Protein AF-A0A9W9ZH55-F1 (afdb_monomer_lite)

Organism: NCBI:txid174260

Structure (mmCIF, N/CA/C/O backbone):
data_AF-A0A9W9ZH55-F1
#
_entry.id   AF-A0A9W9ZH55-F1
#
loop_
_atom_site.group_PDB
_atom_site.id
_atom_site.type_symbol
_atom_site.label_atom_id
_atom_site.label_alt_id
_atom_site.label_comp_id
_atom_site.label_asym_id
_atom_site.label_entity_id
_atom_site.label_seq_id
_atom_site.pdbx_PDB_ins_code
_atom_site.Cartn_x
_atom_site.Cartn_y
_atom_site.Cartn_z
_atom_site.occupancy
_atom_site.B_iso_or_equiv
_atom_site.auth_seq_id
_atom_site.auth_comp_id
_atom_site.auth_asym_id
_atom_site.auth_atom_id
_atom_site.pdbx_PDB_model_num
ATOM 1 N N . MET A 1 1 ? -44.716 3.550 36.361 1.00 61.91 1 MET A N 1
ATOM 2 C CA . MET A 1 1 ? -44.279 4.890 35.899 1.00 61.91 1 MET A CA 1
ATOM 3 C C . MET A 1 1 ? -42.758 5.052 35.834 1.00 61.91 1 MET A C 1
ATOM 5 O O . MET A 1 1 ? -42.260 5.349 34.760 1.00 61.91 1 MET A O 1
ATOM 9 N N . ARG A 1 2 ? -41.995 4.808 36.916 1.00 65.56 2 ARG A N 1
ATOM 10 C CA . ARG A 1 2 ? -40.518 4.970 36.927 1.00 65.56 2 ARG A CA 1
ATOM 11 C C . ARG A 1 2 ? -39.762 4.039 35.964 1.00 65.56 2 ARG A C 1
ATOM 13 O O . ARG A 1 2 ? -38.825 4.477 35.312 1.00 65.56 2 ARG A O 1
ATOM 20 N N . PHE A 1 3 ? -40.212 2.791 35.822 1.00 65.12 3 PHE A N 1
ATOM 21 C CA . PHE A 1 3 ? -39.602 1.823 34.900 1.00 65.12 3 PHE A CA 1
ATOM 22 C C . PHE A 1 3 ? -39.800 2.190 33.422 1.00 65.12 3 PHE A C 1
ATOM 24 O O . PHE A 1 3 ? -38.892 2.010 32.626 1.00 65.12 3 PHE A O 1
ATOM 31 N N . VAL A 1 4 ? -40.945 2.780 33.061 1.00 74.94 4 VAL A N 1
ATOM 32 C CA . VAL A 1 4 ? -41.247 3.183 31.674 1.00 74.94 4 VAL A CA 1
ATOM 33 C C . VAL A 1 4 ? -40.348 4.341 31.230 1.00 74.94 4 VAL A C 1
ATOM 35 O O . VAL A 1 4 ? -39.817 4.321 30.125 1.00 74.94 4 VAL A O 1
ATOM 38 N N . PHE A 1 5 ? -40.101 5.306 32.123 1.00 72.25 5 PHE A N 1
ATOM 39 C CA . PHE A 1 5 ? -39.145 6.391 31.887 1.00 72.25 5 PHE A CA 1
ATOM 40 C C . PHE A 1 5 ? -37.709 5.883 31.716 1.00 72.25 5 PHE A C 1
ATOM 42 O O . PHE A 1 5 ? -36.998 6.354 30.834 1.00 72.25 5 PHE A O 1
ATOM 49 N N . ALA A 1 6 ? -37.292 4.900 32.521 1.00 76.25 6 ALA A N 1
ATOM 50 C CA . ALA A 1 6 ? -35.967 4.297 32.398 1.00 76.25 6 ALA A CA 1
ATOM 51 C C . ALA A 1 6 ? -35.792 3.562 31.057 1.00 76.25 6 ALA A C 1
ATOM 53 O O . ALA A 1 6 ? -34.769 3.724 30.401 1.00 76.25 6 ALA A O 1
ATOM 54 N N . ILE A 1 7 ? -36.809 2.816 30.611 1.00 76.94 7 ILE A N 1
ATOM 55 C CA . ILE A 1 7 ? -36.777 2.093 29.330 1.00 76.94 7 ILE A CA 1
ATOM 56 C C . ILE A 1 7 ? -36.730 3.072 28.146 1.00 76.94 7 ILE A C 1
ATOM 58 O O . ILE A 1 7 ? -35.963 2.856 27.210 1.00 76.94 7 ILE A O 1
ATOM 62 N N . LEU A 1 8 ? -37.481 4.179 28.199 1.00 75.44 8 LEU A N 1
ATOM 63 C CA . LEU A 1 8 ? -37.442 5.228 27.172 1.00 75.44 8 LEU A CA 1
ATOM 64 C C . LEU A 1 8 ? -36.070 5.918 27.099 1.00 75.44 8 LEU A C 1
ATOM 66 O O . LEU A 1 8 ? -35.554 6.118 26.004 1.00 75.44 8 LEU A O 1
ATOM 70 N N . LEU A 1 9 ? -35.446 6.216 28.243 1.00 73.56 9 LEU A N 1
ATOM 71 C CA . LEU A 1 9 ? -34.102 6.808 28.294 1.00 73.56 9 LEU A CA 1
ATOM 72 C C . LEU A 1 9 ? -33.030 5.869 27.724 1.00 73.56 9 LEU A C 1
ATOM 74 O O . LEU A 1 9 ? -32.182 6.307 26.953 1.00 73.56 9 LEU A O 1
ATOM 78 N N . ILE A 1 10 ? -33.091 4.576 28.050 1.00 75.31 10 ILE A N 1
ATOM 79 C CA . ILE A 1 10 ? -32.156 3.574 27.518 1.00 75.31 10 ILE A CA 1
ATOM 80 C C . ILE A 1 10 ? -32.363 3.392 26.007 1.00 75.31 10 ILE A C 1
ATOM 82 O O . ILE A 1 10 ? -31.393 3.313 25.262 1.00 75.31 10 ILE A O 1
ATOM 86 N N . SER A 1 11 ? -33.611 3.404 25.532 1.00 75.19 11 SER A N 1
ATOM 87 C CA . SER A 1 11 ? -33.929 3.287 24.100 1.00 75.19 11 SER A CA 1
ATOM 88 C C . SER A 1 11 ? -33.387 4.469 23.286 1.00 75.19 11 SER A C 1
ATOM 90 O O . SER A 1 11 ? -32.883 4.277 22.185 1.00 75.19 11 SER A O 1
ATOM 92 N N . ILE A 1 12 ? -33.430 5.685 23.842 1.00 69.50 12 ILE A N 1
ATOM 93 C CA . ILE A 1 12 ? -32.856 6.892 23.221 1.00 69.50 12 ILE A CA 1
ATOM 94 C C . ILE A 1 12 ? -31.321 6.812 23.157 1.00 69.50 12 ILE A C 1
ATOM 96 O O . ILE A 1 12 ? -30.730 7.232 22.165 1.00 69.50 12 ILE A O 1
ATOM 100 N N . LEU A 1 13 ? -30.674 6.236 24.177 1.00 65.62 13 LEU A N 1
ATOM 101 C CA . LEU A 1 13 ? -29.220 6.031 24.204 1.00 65.62 13 LEU A CA 1
ATOM 102 C C . LEU A 1 13 ? -28.752 4.951 23.211 1.00 65.62 13 LEU A C 1
ATOM 104 O O . LEU A 1 13 ? -27.665 5.073 22.657 1.00 65.62 13 LEU A O 1
ATOM 108 N N . VAL A 1 14 ? -29.569 3.925 22.945 1.00 63.72 14 VAL A N 1
ATOM 109 C CA . VAL A 1 14 ? -29.253 2.852 21.977 1.00 63.72 14 VAL A CA 1
ATOM 110 C C . VAL A 1 14 ? -29.400 3.316 20.519 1.00 63.72 14 VAL A C 1
ATOM 112 O O . VAL A 1 14 ? -28.699 2.816 19.647 1.00 63.72 14 VAL A O 1
ATOM 115 N N . LEU A 1 15 ? -30.254 4.306 20.240 1.00 58.34 15 LEU A N 1
ATOM 116 C CA . LEU A 1 15 ? -30.456 4.859 18.889 1.00 58.34 15 LEU A CA 1
ATOM 117 C C . LEU A 1 15 ? -29.350 5.826 18.435 1.00 58.34 15 LEU A C 1
ATOM 119 O O . LEU A 1 15 ? -29.321 6.215 17.270 1.00 58.34 15 LEU A O 1
ATOM 123 N N . CYS A 1 16 ? -28.450 6.219 19.336 1.00 57.19 16 CYS A N 1
ATOM 124 C CA . CYS A 1 16 ? -27.341 7.123 19.053 1.00 57.19 16 CYS A CA 1
ATOM 125 C C . CYS A 1 16 ? -26.015 6.390 19.273 1.00 57.19 16 CYS A C 1
ATOM 127 O O . CYS A 1 16 ? -25.193 6.788 20.097 1.00 57.19 16 CYS A O 1
ATOM 129 N N . GLN A 1 17 ? -25.808 5.270 18.576 1.00 59.69 17 GLN A N 1
ATOM 130 C CA . GLN A 1 17 ? -24.442 4.782 18.435 1.00 59.69 17 GLN A CA 1
ATOM 131 C C . GLN A 1 17 ? -23.712 5.773 17.523 1.00 59.69 17 GLN A C 1
ATOM 133 O O . GLN A 1 17 ? -24.202 6.025 16.419 1.00 59.69 17 GLN A O 1
ATOM 138 N N . PRO A 1 18 ? -22.584 6.368 17.954 1.00 55.78 18 PRO A N 1
ATOM 139 C CA . PRO A 1 18 ? -21.732 7.061 17.009 1.00 55.78 18 PRO A CA 1
ATOM 140 C C . PRO A 1 18 ? -21.352 6.029 15.949 1.00 55.78 18 PRO A C 1
ATOM 142 O O . PRO A 1 18 ? -20.838 4.961 16.291 1.00 55.78 18 PRO A O 1
ATOM 145 N N . ASP A 1 19 ? -21.642 6.324 14.682 1.00 54.50 19 ASP A N 1
ATOM 146 C CA . ASP A 1 19 ? -20.922 5.685 13.589 1.00 54.50 19 ASP A CA 1
ATOM 147 C C . ASP A 1 19 ? -19.454 5.942 13.913 1.00 54.50 19 ASP A C 1
ATOM 149 O O . ASP A 1 19 ? -18.993 7.090 13.915 1.00 54.50 19 ASP A O 1
ATOM 153 N N . VAL A 1 20 ? -18.761 4.901 14.377 1.00 57.94 20 VAL A N 1
ATOM 154 C CA . VAL A 1 20 ? -17.327 4.996 14.555 1.00 57.94 20 VAL A CA 1
ATOM 155 C C . VAL A 1 20 ? -16.819 5.114 13.136 1.00 57.94 20 VAL 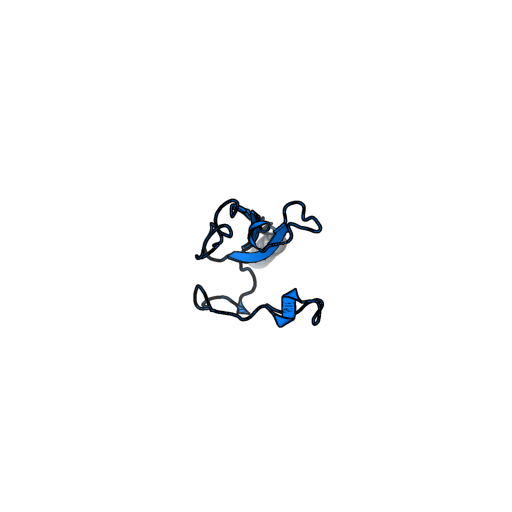A C 1
ATOM 157 O O . VAL A 1 20 ? -16.637 4.104 12.459 1.00 57.94 20 VAL A O 1
ATOM 160 N N . SER A 1 21 ? -16.626 6.353 12.687 1.00 58.12 21 SER A N 1
ATOM 161 C CA . SER A 1 21 ? -15.996 6.643 11.416 1.00 58.12 21 SER A CA 1
ATOM 162 C C . SER A 1 21 ? -14.556 6.152 11.536 1.00 58.12 21 SER A C 1
ATOM 164 O O . SER A 1 21 ? -13.655 6.888 11.945 1.00 58.12 21 SER A O 1
ATOM 166 N N . LEU A 1 22 ? -14.362 4.860 11.280 1.00 67.75 22 LEU A N 1
ATOM 167 C CA . LEU A 1 22 ? -13.084 4.174 11.259 1.00 67.75 22 LEU A CA 1
ATOM 168 C C . LEU A 1 22 ? -12.295 4.805 10.108 1.00 67.75 22 LEU A C 1
ATOM 170 O O . LEU A 1 22 ? -12.413 4.409 8.948 1.00 67.75 22 LEU A O 1
ATOM 174 N N . SER A 1 23 ? -11.541 5.860 10.401 1.00 80.50 23 SER A N 1
ATOM 175 C CA . SER A 1 23 ? -10.706 6.497 9.395 1.00 80.50 23 SER A CA 1
ATOM 176 C C . SER A 1 23 ? -9.546 5.565 9.073 1.00 80.50 23 SER A C 1
ATOM 178 O O . SER A 1 23 ? -8.826 5.136 9.976 1.00 80.50 23 SER A O 1
ATOM 180 N N . CYS A 1 24 ? -9.357 5.263 7.794 1.00 87.62 24 CYS A N 1
ATOM 181 C CA . CYS A 1 24 ? -8.185 4.531 7.336 1.00 87.62 24 CYS A CA 1
ATOM 182 C C . CYS A 1 24 ? -6.962 5.453 7.280 1.00 87.62 24 CYS A C 1
ATOM 184 O O . CYS A 1 24 ? -7.073 6.607 6.861 1.00 87.62 24 CYS A O 1
ATOM 186 N N . ASP A 1 25 ? -5.797 4.919 7.620 1.00 90.94 25 ASP A N 1
ATOM 187 C CA . ASP A 1 25 ? -4.510 5.593 7.496 1.00 90.94 25 ASP A CA 1
ATOM 188 C C . ASP A 1 25 ? -3.803 5.200 6.192 1.00 90.94 25 ASP A C 1
ATOM 190 O O . ASP A 1 25 ? -4.053 4.137 5.615 1.00 90.94 25 ASP A O 1
ATOM 194 N N . ARG A 1 26 ? -2.874 6.046 5.739 1.00 94.12 26 ARG A N 1
ATOM 195 C CA . ARG A 1 26 ? -1.914 5.702 4.684 1.00 94.12 26 ARG A CA 1
ATOM 196 C C . ARG A 1 26 ? -0.562 5.397 5.316 1.00 94.12 26 ARG A C 1
ATOM 198 O O . ARG A 1 26 ? 0.037 6.257 5.957 1.00 94.12 26 ARG A O 1
ATOM 205 N N . ALA A 1 27 ? -0.098 4.167 5.151 1.00 94.75 27 ALA A N 1
ATOM 206 C CA . ALA A 1 27 ? 1.244 3.749 5.508 1.00 94.75 27 ALA A CA 1
ATOM 207 C C . ALA A 1 27 ? 2.238 4.275 4.470 1.00 94.75 27 ALA A C 1
ATOM 209 O O . ALA A 1 27 ? 2.007 4.129 3.274 1.00 94.75 27 ALA A O 1
ATOM 210 N N . ASN A 1 28 ? 3.341 4.861 4.930 1.00 96.06 28 ASN A N 1
ATOM 211 C CA . ASN A 1 28 ? 4.418 5.326 4.063 1.00 96.06 28 ASN A CA 1
ATOM 212 C C . ASN A 1 28 ? 5.373 4.165 3.756 1.00 96.06 28 ASN A C 1
ATOM 214 O O . ASN A 1 28 ? 6.069 3.686 4.654 1.00 96.06 28 ASN A O 1
ATOM 218 N N . TRP A 1 29 ? 5.414 3.743 2.495 1.00 96.50 29 TRP A N 1
ATOM 219 C CA . TRP A 1 29 ? 6.265 2.669 1.986 1.00 96.50 29 TRP A CA 1
ATOM 220 C C . TRP A 1 29 ? 7.250 3.138 0.912 1.00 96.50 29 TRP A C 1
ATOM 222 O O . TRP A 1 29 ? 7.862 2.288 0.269 1.00 96.50 29 TRP A O 1
ATOM 232 N N . TRP A 1 30 ? 7.493 4.452 0.816 1.00 95.81 30 TRP A N 1
ATOM 233 C CA . TRP A 1 30 ? 8.322 5.122 -0.202 1.00 95.81 30 TRP A CA 1
ATOM 234 C C . TRP A 1 30 ? 9.764 4.611 -0.357 1.00 95.81 30 TRP A C 1
ATOM 236 O O . TRP A 1 30 ? 10.501 5.051 -1.227 1.00 95.81 30 TRP A O 1
ATOM 246 N N . SER A 1 31 ? 10.219 3.757 0.559 1.00 93.62 31 SER A N 1
ATOM 247 C CA . SER A 1 31 ? 11.527 3.101 0.472 1.00 93.62 31 SER A CA 1
ATOM 248 C C . SER A 1 31 ? 11.493 1.625 0.865 1.00 93.62 31 SER A C 1
ATOM 250 O O . SER A 1 31 ? 12.534 0.965 0.909 1.00 93.62 31 SER A O 1
ATOM 252 N N . SER A 1 32 ? 10.320 1.097 1.223 1.00 89.88 32 SER A N 1
ATOM 253 C CA . SER A 1 32 ? 10.193 -0.256 1.764 1.00 89.88 32 SER A CA 1
ATOM 254 C C . SER A 1 32 ? 10.258 -1.301 0.656 1.00 89.88 32 SER A C 1
ATOM 256 O O . SER A 1 32 ? 10.901 -2.327 0.850 1.00 89.88 32 SER A O 1
ATOM 258 N N . PHE A 1 33 ? 9.674 -1.022 -0.516 1.00 91.56 33 PHE A N 1
ATOM 259 C CA . PHE A 1 33 ? 9.732 -1.919 -1.678 1.00 91.56 33 PHE A CA 1
ATOM 260 C C . PHE A 1 33 ? 10.942 -1.700 -2.599 1.00 91.56 33 PHE A C 1
ATOM 262 O O . PHE A 1 33 ? 11.112 -2.440 -3.568 1.00 91.56 33 PHE A O 1
ATOM 269 N N . ASP A 1 34 ? 11.828 -0.760 -2.268 1.00 92.31 34 ASP A N 1
ATOM 270 C CA . ASP A 1 34 ? 13.114 -0.575 -2.960 1.00 92.31 34 ASP A CA 1
ATOM 271 C C . ASP A 1 34 ? 14.130 -1.676 -2.630 1.00 92.31 34 ASP A C 1
ATOM 273 O O . ASP A 1 34 ? 15.164 -1.818 -3.284 1.00 92.31 34 ASP A O 1
ATOM 277 N N . ARG A 1 35 ? 13.865 -2.450 -1.575 1.00 90.25 35 ARG A N 1
ATOM 278 C CA . ARG A 1 35 ? 14.739 -3.508 -1.074 1.00 90.25 35 ARG A CA 1
ATOM 279 C C . ARG A 1 35 ? 13.922 -4.678 -0.547 1.00 90.25 35 ARG A C 1
ATOM 281 O O . ARG A 1 35 ? 12.735 -4.557 -0.270 1.00 90.25 35 ARG A O 1
ATOM 288 N N . ALA A 1 36 ? 14.578 -5.822 -0.374 1.00 84.88 36 ALA A N 1
ATOM 289 C CA . ALA A 1 36 ? 13.961 -6.957 0.299 1.00 84.88 36 ALA A CA 1
ATOM 290 C C . ALA A 1 36 ? 13.607 -6.589 1.752 1.00 84.88 36 ALA A C 1
ATOM 292 O O . ALA A 1 36 ? 14.435 -6.032 2.477 1.00 84.88 36 ALA A O 1
ATOM 293 N N . GLY A 1 37 ? 12.386 -6.910 2.178 1.00 84.44 37 GLY A N 1
ATOM 294 C CA . GLY A 1 37 ? 11.889 -6.579 3.508 1.00 84.44 37 GLY A CA 1
ATOM 295 C C . GLY A 1 37 ? 10.366 -6.586 3.582 1.00 84.44 37 GLY A C 1
ATOM 296 O O . GLY A 1 37 ? 9.690 -7.048 2.664 1.00 84.44 37 GLY A O 1
ATOM 297 N N . TRP A 1 38 ? 9.845 -6.071 4.695 1.00 84.56 38 TRP A N 1
ATOM 298 C CA . TRP A 1 38 ? 8.414 -5.994 4.971 1.00 84.56 38 TRP A CA 1
ATOM 299 C C . TRP A 1 38 ? 7.922 -4.552 4.938 1.00 84.56 38 TRP A C 1
ATOM 301 O O . TRP A 1 38 ? 8.537 -3.662 5.526 1.00 84.56 38 TRP A O 1
ATOM 311 N N . SER A 1 39 ? 6.764 -4.358 4.316 1.00 89.44 39 SER A N 1
ATOM 312 C CA . SER A 1 39 ? 5.980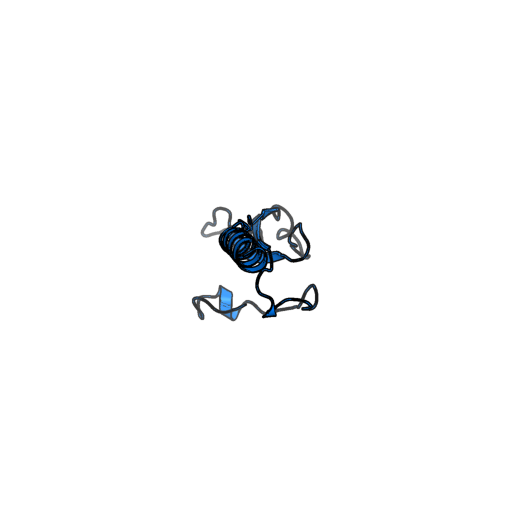 -3.127 4.375 1.00 89.44 39 SER A CA 1
ATOM 313 C C . SER A 1 39 ? 4.809 -3.353 5.329 1.00 89.44 39 SER A C 1
ATOM 315 O O . SER A 1 39 ? 4.039 -4.293 5.142 1.00 89.44 39 SER A O 1
ATOM 317 N N . VAL A 1 40 ? 4.692 -2.534 6.375 1.00 89.00 40 VAL A N 1
ATOM 318 C CA . VAL A 1 40 ? 3.725 -2.751 7.466 1.00 89.00 40 VAL A CA 1
ATOM 319 C C . VAL A 1 40 ? 2.787 -1.561 7.635 1.00 89.00 40 VAL A C 1
ATOM 321 O O . VAL A 1 40 ? 3.145 -0.424 7.317 1.00 89.00 40 VAL A O 1
ATOM 324 N N . CYS A 1 41 ? 1.583 -1.825 8.141 1.00 89.44 41 CYS A N 1
ATOM 325 C CA . CYS A 1 41 ? 0.681 -0.774 8.596 1.00 89.44 41 CYS A CA 1
ATOM 326 C C . CYS A 1 41 ? 1.216 -0.128 9.887 1.00 89.44 41 CYS A C 1
ATOM 328 O O . CYS A 1 41 ? 1.799 -0.821 10.720 1.00 89.44 41 CYS A O 1
ATOM 330 N N . PRO A 1 42 ? 1.027 1.190 10.079 1.00 87.38 42 PRO A N 1
ATOM 331 C CA . PRO A 1 42 ? 1.588 1.907 11.223 1.00 87.38 42 PRO A CA 1
ATOM 332 C C . PRO A 1 42 ? 0.859 1.619 12.541 1.00 87.38 42 PRO A C 1
ATOM 334 O O . PRO A 1 42 ? 1.412 1.881 13.606 1.00 87.38 42 PRO A O 1
ATOM 337 N N . LYS A 1 43 ? -0.384 1.125 12.478 1.00 85.50 43 LYS A N 1
ATOM 338 C CA . LYS A 1 43 ? -1.222 0.833 13.644 1.00 85.50 43 LYS A CA 1
ATOM 339 C C . LYS A 1 43 ? -1.536 -0.655 13.723 1.00 85.50 43 LYS A C 1
ATOM 341 O O . LYS A 1 43 ? -1.797 -1.300 12.707 1.00 85.50 43 LYS A O 1
ATOM 346 N N . GLU A 1 44 ? -1.571 -1.162 14.946 1.00 80.38 44 GLU A N 1
ATOM 347 C CA . GLU A 1 44 ? -2.103 -2.489 15.251 1.00 80.38 44 GLU A CA 1
ATOM 348 C C . GLU A 1 44 ? -3.616 -2.549 14.981 1.00 80.38 44 GLU A C 1
ATOM 350 O O . GLU A 1 44 ? -4.277 -1.512 14.885 1.00 80.38 44 GLU A O 1
ATOM 355 N N . ASN A 1 45 ? -4.166 -3.760 14.847 1.00 77.88 45 ASN A N 1
ATOM 356 C CA . ASN A 1 45 ? -5.582 -4.001 14.533 1.00 77.88 45 ASN A CA 1
ATOM 357 C C . ASN A 1 45 ? -6.065 -3.243 13.286 1.00 77.88 45 ASN A C 1
ATOM 359 O O . ASN A 1 45 ? -7.180 -2.720 13.236 1.00 77.88 45 ASN A O 1
ATOM 363 N N . THR A 1 46 ? -5.207 -3.167 12.268 1.00 79.56 46 THR A N 1
ATOM 364 C CA . THR A 1 46 ? -5.566 -2.657 10.946 1.00 79.56 46 THR A CA 1
ATOM 365 C C . THR A 1 46 ? -5.262 -3.696 9.877 1.00 79.56 46 THR A C 1
ATOM 367 O O . THR A 1 46 ? -4.290 -4.444 9.985 1.00 79.56 46 THR A O 1
ATOM 370 N N . TYR A 1 47 ? -6.090 -3.729 8.836 1.00 79.44 47 TYR A N 1
ATOM 371 C CA . TYR A 1 47 ? -5.847 -4.509 7.629 1.00 79.44 47 TYR A CA 1
ATOM 372 C C . TYR A 1 47 ? -5.458 -3.601 6.478 1.00 79.44 47 TYR A C 1
ATOM 374 O O . TYR A 1 47 ? -5.939 -2.471 6.342 1.00 79.44 47 TYR A O 1
ATOM 382 N N . LEU A 1 48 ? -4.602 -4.133 5.617 1.00 85.62 48 LEU A N 1
ATOM 383 C CA . LEU A 1 48 ? -4.287 -3.523 4.344 1.00 85.62 48 LEU A CA 1
ATOM 384 C C . LEU A 1 48 ? -5.457 -3.744 3.382 1.00 85.62 48 LEU A C 1
ATOM 386 O O . LEU A 1 48 ? -5.777 -4.869 3.028 1.00 85.62 48 LEU A O 1
ATOM 390 N N . THR A 1 49 ? -6.080 -2.659 2.945 1.00 84.00 49 THR A N 1
ATOM 391 C CA . THR A 1 49 ? -7.272 -2.681 2.077 1.00 84.00 49 THR A CA 1
ATOM 392 C C . THR A 1 49 ? -6.998 -2.162 0.671 1.00 84.00 49 THR A C 1
ATOM 394 O O . THR A 1 49 ? -7.880 -2.16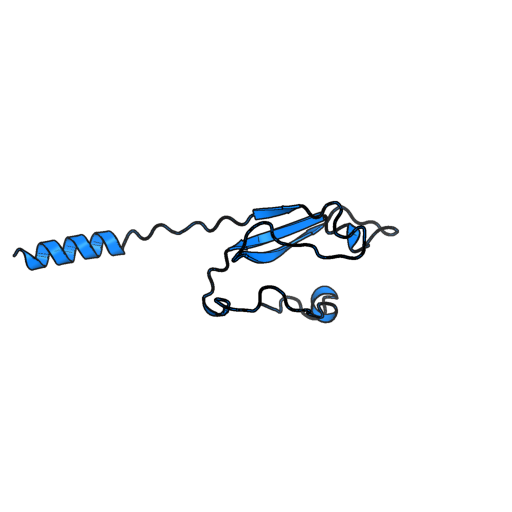6 -0.185 1.00 84.00 49 THR A O 1
ATOM 397 N N . GLY A 1 50 ? -5.788 -1.672 0.418 1.00 87.19 50 GLY A N 1
ATOM 398 C CA . GLY A 1 50 ? -5.408 -1.168 -0.889 1.00 87.19 50 GLY A CA 1
ATOM 399 C C . GLY A 1 50 ? -4.007 -0.589 -0.912 1.00 87.19 50 GLY A C 1
ATOM 400 O O . GLY A 1 50 ? -3.350 -0.453 0.118 1.00 87.19 50 GLY A O 1
ATOM 401 N N . PHE A 1 51 ? -3.584 -0.213 -2.111 1.00 91.31 51 PHE A N 1
ATOM 402 C CA . PHE A 1 51 ? -2.264 0.328 -2.394 1.00 91.31 51 PHE A CA 1
ATOM 403 C C . PHE A 1 51 ? -2.410 1.642 -3.150 1.00 91.31 51 PHE A C 1
ATOM 405 O O . PHE A 1 51 ? -3.310 1.785 -3.982 1.00 91.31 51 PHE A O 1
ATOM 412 N N . TRP A 1 52 ? -1.509 2.582 -2.898 1.00 94.44 52 TRP A N 1
ATOM 413 C CA . TRP A 1 52 ? -1.239 3.665 -3.830 1.00 94.44 52 TRP A CA 1
ATOM 414 C C . TRP A 1 52 ? 0.018 3.320 -4.625 1.00 94.44 52 TRP A C 1
ATOM 416 O O . TRP A 1 52 ? 0.986 2.790 -4.078 1.00 94.44 52 TRP A O 1
ATOM 426 N N . ARG A 1 53 ? -0.023 3.599 -5.927 1.00 94.25 53 ARG A N 1
ATOM 427 C CA . ARG A 1 53 ? 1.064 3.310 -6.855 1.00 94.25 53 ARG A CA 1
ATOM 428 C C . ARG A 1 53 ? 1.507 4.603 -7.524 1.00 94.25 53 ARG A C 1
ATOM 430 O O . ARG A 1 53 ? 0.664 5.315 -8.066 1.00 94.25 53 ARG A O 1
ATOM 437 N N . ASN A 1 54 ? 2.806 4.861 -7.492 1.00 93.19 54 ASN A N 1
ATOM 438 C CA . ASN A 1 54 ? 3.440 5.948 -8.222 1.00 93.19 54 ASN A CA 1
ATOM 439 C C . ASN A 1 54 ? 3.456 5.663 -9.733 1.00 93.19 54 ASN A C 1
ATOM 441 O O . ASN A 1 54 ? 3.291 4.516 -10.154 1.00 93.19 54 ASN A O 1
ATOM 445 N N . ASP A 1 55 ? 3.646 6.698 -10.548 1.00 94.12 55 ASP A N 1
ATOM 446 C CA . ASP A 1 55 ? 3.409 6.642 -11.992 1.00 94.12 55 ASP A CA 1
ATOM 447 C C . ASP A 1 55 ? 4.322 5.622 -12.709 1.00 94.12 55 ASP A C 1
ATOM 449 O O . ASP A 1 55 ? 5.540 5.825 -12.797 1.00 94.12 55 ASP A O 1
ATOM 453 N N . PRO A 1 56 ? 3.764 4.525 -13.265 1.00 92.50 56 PRO A N 1
ATOM 454 C CA . PRO A 1 56 ? 4.543 3.556 -14.018 1.00 92.50 56 PRO A CA 1
ATOM 455 C C . PRO A 1 56 ? 4.773 4.023 -15.458 1.00 92.50 56 PRO A C 1
ATOM 457 O O . PRO A 1 56 ? 3.995 4.782 -16.036 1.00 92.50 56 PRO A O 1
ATOM 460 N N . ASN A 1 57 ? 5.812 3.488 -16.091 1.00 93.44 57 ASN A N 1
ATOM 461 C CA . ASN A 1 57 ? 6.038 3.617 -17.526 1.00 93.44 57 ASN A CA 1
ATOM 462 C C . ASN A 1 57 ? 6.509 2.288 -18.140 1.00 93.44 57 ASN A C 1
ATOM 464 O O . ASN A 1 57 ? 6.705 1.295 -17.442 1.00 93.44 57 ASN A O 1
ATOM 468 N N . LEU A 1 58 ? 6.690 2.268 -19.464 1.00 91.38 58 LEU A N 1
ATOM 469 C CA . LEU A 1 58 ? 7.034 1.050 -20.212 1.00 91.38 58 LEU A CA 1
ATOM 470 C C . LEU A 1 58 ? 8.342 0.387 -19.755 1.00 91.38 58 LEU A C 1
ATOM 472 O O . LEU A 1 58 ? 8.468 -0.829 -19.860 1.00 91.38 58 LEU A O 1
ATOM 476 N N . LEU A 1 59 ? 9.308 1.170 -19.270 1.00 92.88 59 LEU A N 1
ATOM 477 C CA . LEU A 1 59 ? 10.608 0.677 -18.807 1.00 92.88 59 LEU A CA 1
ATOM 478 C C . LEU A 1 59 ? 10.677 0.554 -17.281 1.00 92.88 59 LEU A C 1
ATOM 480 O O . LEU A 1 59 ? 11.569 -0.115 -16.766 1.00 92.88 59 LEU A O 1
ATOM 484 N N . ASN A 1 60 ? 9.743 1.182 -16.562 1.00 87.81 60 ASN A N 1
ATOM 485 C CA . ASN A 1 60 ? 9.672 1.154 -15.113 1.00 87.81 60 ASN A CA 1
ATOM 486 C C . ASN A 1 60 ? 8.251 0.856 -14.615 1.00 87.81 60 ASN A C 1
ATOM 488 O O . ASN A 1 60 ? 7.412 1.749 -14.510 1.00 87.81 60 ASN A O 1
ATOM 492 N N . ASN A 1 61 ? 8.001 -0.407 -14.272 1.00 88.00 61 ASN A N 1
ATOM 493 C CA . ASN A 1 61 ? 6.720 -0.869 -13.737 1.00 88.00 61 ASN A CA 1
ATOM 494 C C . ASN A 1 61 ? 6.908 -1.857 -12.568 1.00 88.00 61 ASN A C 1
ATOM 496 O O . ASN A 1 61 ? 6.113 -2.777 -12.383 1.00 88.00 61 ASN A O 1
ATOM 500 N N . GLY A 1 62 ? 7.986 -1.709 -11.794 1.00 88.69 62 GLY A N 1
ATOM 501 C CA . GLY A 1 62 ? 8.313 -2.623 -10.695 1.00 88.69 62 GLY A CA 1
ATOM 502 C C . GLY A 1 62 ? 7.381 -2.505 -9.481 1.00 88.69 62 GLY A C 1
ATOM 503 O O . GLY A 1 62 ? 6.492 -1.654 -9.427 1.00 88.69 62 GLY A O 1
ATOM 504 N N . ILE A 1 63 ? 7.590 -3.366 -8.480 1.00 88.69 63 ILE A N 1
ATOM 505 C CA . ILE A 1 63 ? 6.856 -3.308 -7.201 1.00 88.69 63 ILE A CA 1
ATOM 506 C C . ILE A 1 63 ? 7.286 -2.135 -6.315 1.00 88.69 63 ILE A C 1
ATOM 508 O O . ILE A 1 63 ? 6.503 -1.709 -5.478 1.00 88.69 63 ILE A O 1
ATOM 512 N N . HIS A 1 64 ? 8.487 -1.591 -6.531 1.00 91.50 64 HIS A N 1
ATOM 513 C CA . HIS A 1 64 ? 9.001 -0.431 -5.798 1.00 91.50 64 HIS A CA 1
ATOM 514 C C . HIS A 1 64 ? 8.090 0.795 -5.931 1.00 91.50 64 HIS A C 1
ATOM 516 O O . HIS A 1 64 ? 7.992 1.569 -5.001 1.00 91.50 64 HIS A O 1
ATOM 522 N N . LEU A 1 65 ? 7.317 0.897 -7.019 1.00 94.56 65 LEU A N 1
ATOM 523 C CA . LEU A 1 65 ? 6.328 1.961 -7.208 1.00 94.56 65 LEU A CA 1
ATOM 524 C C . LEU A 1 65 ? 5.111 1.862 -6.266 1.00 94.56 65 LEU A C 1
ATOM 526 O O . LEU A 1 65 ? 4.219 2.702 -6.353 1.00 94.56 65 LEU A O 1
ATOM 530 N N . LEU A 1 66 ? 4.990 0.830 -5.424 1.00 94.31 66 LEU A N 1
ATOM 531 C CA . LEU A 1 66 ? 3.930 0.722 -4.413 1.00 94.31 66 LEU A CA 1
ATOM 532 C C . LEU A 1 66 ? 4.289 1.545 -3.166 1.00 94.31 66 LEU A C 1
ATOM 534 O O . LEU A 1 66 ? 4.632 1.002 -2.121 1.00 94.31 66 LEU A O 1
ATOM 538 N N . GLU A 1 67 ? 4.191 2.865 -3.272 1.00 96.62 67 GLU A N 1
ATOM 539 C CA . GLU A 1 67 ? 4.759 3.767 -2.261 1.00 96.62 67 GLU A CA 1
ATOM 540 C C . GLU A 1 67 ? 3.894 3.933 -1.006 1.00 96.62 67 GLU A C 1
ATOM 542 O O . GLU A 1 67 ? 4.378 4.434 0.011 1.00 96.62 67 GLU A O 1
ATOM 547 N N . GLU A 1 68 ? 2.614 3.540 -1.036 1.00 97.06 68 GLU A N 1
ATOM 548 C CA . GLU A 1 68 ? 1.749 3.638 0.146 1.00 97.06 68 GLU A CA 1
ATOM 549 C C . GLU A 1 68 ? 0.751 2.484 0.266 1.00 97.06 68 GLU A C 1
ATOM 551 O O . GLU A 1 68 ? 0.204 1.989 -0.723 1.00 97.06 68 GLU A O 1
ATOM 556 N N . GLY A 1 69 ? 0.457 2.103 1.509 1.00 93.81 69 GLY A N 1
ATOM 557 C CA . GLY A 1 69 ? -0.576 1.125 1.853 1.00 93.81 69 GLY A CA 1
ATOM 558 C C . GLY A 1 69 ? -1.773 1.784 2.532 1.00 93.81 69 GLY A C 1
ATOM 559 O O . GLY A 1 69 ? -1.603 2.571 3.459 1.00 93.81 69 GLY A O 1
ATOM 560 N N . LYS A 1 70 ? -3.001 1.465 2.115 1.00 92.25 70 LYS A N 1
ATOM 561 C CA . LYS A 1 70 ? -4.226 1.921 2.789 1.00 92.25 70 LYS A CA 1
ATOM 562 C C . LYS A 1 70 ? -4.588 0.954 3.913 1.00 92.25 70 LYS A C 1
ATOM 564 O O . LYS A 1 70 ? -5.092 -0.137 3.653 1.00 92.25 70 LYS A O 1
ATOM 569 N N . CYS A 1 71 ? -4.382 1.376 5.151 1.00 89.62 71 CYS A N 1
ATOM 570 C CA . CYS A 1 71 ? -4.624 0.580 6.347 1.00 89.62 71 CYS A CA 1
ATOM 571 C C . CYS A 1 71 ? -5.936 1.012 7.001 1.00 89.62 71 CYS A C 1
ATOM 573 O O . CYS A 1 71 ? -6.062 2.153 7.434 1.00 89.62 71 CYS A O 1
ATOM 575 N N . CYS A 1 72 ? -6.925 0.126 7.057 1.00 87.00 72 CYS A N 1
ATOM 576 C CA . CYS A 1 72 ? -8.217 0.403 7.681 1.00 87.00 72 CYS A CA 1
ATOM 577 C C . CYS A 1 72 ? -8.373 -0.416 8.959 1.00 87.00 72 CYS A C 1
ATOM 579 O O . CYS A 1 72 ? -7.830 -1.521 9.025 1.00 87.00 72 CYS A O 1
ATOM 581 N N . PRO A 1 73 ? -9.108 0.070 9.969 1.00 84.19 73 PRO A N 1
ATOM 582 C CA . PRO A 1 73 ? -9.215 -0.691 11.198 1.00 84.19 73 PRO A CA 1
ATOM 583 C C . PRO A 1 73 ? -10.030 -1.972 10.999 1.00 84.19 73 PRO A C 1
ATOM 585 O O . PRO A 1 73 ? -10.968 -2.039 10.203 1.00 84.19 73 PRO A O 1
ATOM 588 N N . ALA A 1 74 ? -9.597 -3.003 11.707 1.00 78.25 74 ALA A N 1
ATOM 589 C CA . ALA A 1 74 ? -10.114 -4.356 11.674 1.00 78.25 74 ALA A CA 1
ATOM 590 C C . ALA A 1 74 ? -11.471 -4.450 12.394 1.00 78.25 74 ALA A C 1
ATOM 592 O O . ALA A 1 74 ? -11.550 -4.958 13.504 1.00 78.25 74 ALA A O 1
ATOM 593 N N . SER A 1 75 ? -12.547 -3.909 11.816 1.00 70.50 75 SER A N 1
ATOM 594 C CA . SER A 1 75 ? -13.883 -3.949 12.445 1.00 70.50 75 SER A CA 1
ATOM 595 C C . SER A 1 75 ? -14.614 -5.280 12.287 1.00 70.50 75 SER A C 1
ATOM 597 O O . SER A 1 75 ? -15.639 -5.505 12.931 1.00 70.50 75 SER A O 1
ATOM 599 N N . ASP A 1 76 ? -14.126 -6.156 11.413 1.00 65.94 76 ASP A N 1
ATOM 600 C CA . ASP A 1 76 ? -14.733 -7.456 11.186 1.00 65.94 76 ASP A CA 1
ATOM 601 C C . ASP A 1 76 ? -14.189 -8.476 12.193 1.00 65.94 76 ASP A C 1
ATOM 603 O O . ASP A 1 76 ? -13.049 -8.935 12.103 1.00 65.94 76 ASP A O 1
ATOM 607 N N . ALA A 1 77 ? -15.055 -8.849 13.138 1.00 62.19 77 ALA A N 1
ATOM 608 C CA . ALA A 1 77 ? -14.775 -9.795 14.215 1.00 62.19 77 ALA A CA 1
ATOM 609 C C . ALA A 1 77 ? -14.317 -11.183 13.727 1.00 62.19 77 ALA A C 1
ATOM 611 O O . ALA A 1 77 ? -13.778 -11.958 14.512 1.00 62.19 77 ALA A O 1
ATOM 612 N N . ARG A 1 78 ? -14.495 -11.527 12.442 1.00 59.22 78 ARG A N 1
ATOM 613 C CA . ARG A 1 78 ? -13.932 -12.762 11.863 1.00 59.22 78 ARG A CA 1
ATOM 614 C C . ARG A 1 78 ? -12.407 -12.771 11.851 1.00 59.22 78 ARG A C 1
ATOM 616 O O . ARG A 1 78 ? -11.814 -13.840 11.719 1.00 59.22 78 ARG A O 1
ATOM 623 N N . PHE A 1 79 ? -11.792 -11.603 11.974 1.00 57.56 79 PHE A N 1
ATOM 624 C CA . PHE A 1 79 ? -10.349 -11.442 11.954 1.00 57.56 79 PHE A CA 1
ATOM 625 C C . PHE A 1 79 ? -9.771 -11.016 13.320 1.00 57.56 79 PHE A C 1
ATOM 627 O O . PHE A 1 79 ? -8.549 -10.899 13.454 1.00 57.56 79 PHE A O 1
ATOM 634 N N . ASP A 1 80 ? -10.614 -10.880 14.355 1.00 56.34 80 ASP A N 1
ATOM 635 C CA . ASP A 1 80 ? -10.161 -10.761 15.745 1.00 56.34 80 ASP A CA 1
ATOM 636 C C . ASP A 1 80 ? -9.368 -12.023 16.132 1.00 56.34 80 ASP A C 1
ATOM 638 O O . ASP A 1 80 ? -9.852 -13.149 16.005 1.00 56.34 80 ASP A O 1
ATOM 642 N N . ASN A 1 81 ? -8.147 -11.837 16.640 1.00 54.62 81 ASN A N 1
ATOM 643 C CA . ASN A 1 81 ? -7.186 -12.893 17.005 1.00 54.62 81 ASN A CA 1
ATOM 644 C C . ASN A 1 81 ? -6.542 -13.673 15.841 1.00 54.62 81 ASN A C 1
ATOM 646 O O . ASN A 1 81 ? -5.993 -14.756 16.071 1.00 54.62 81 ASN A O 1
ATOM 650 N N . GLN A 1 82 ? -6.548 -13.158 14.606 1.00 57.06 82 GLN A N 1
ATOM 651 C CA . GLN A 1 82 ? -5.680 -13.735 13.574 1.00 57.06 82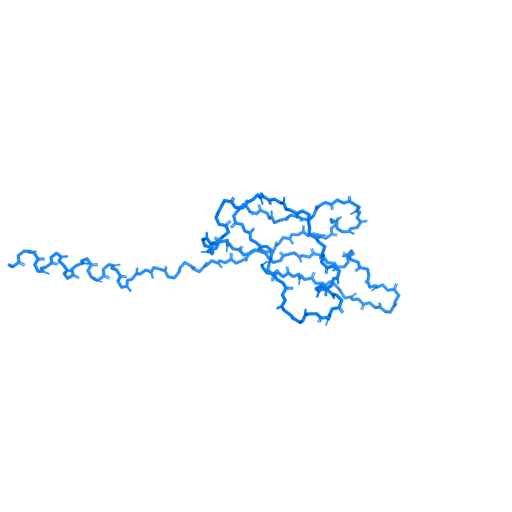 GLN A CA 1
ATOM 652 C C . GLN A 1 82 ? -4.191 -13.448 13.853 1.00 57.06 82 GLN A C 1
ATOM 654 O O . GLN A 1 82 ? -3.855 -12.395 14.401 1.00 57.06 82 GLN A O 1
ATOM 659 N N . PRO A 1 83 ? -3.278 -14.374 13.488 1.00 56.53 83 PRO A N 1
ATOM 660 C CA . PRO A 1 83 ? -1.842 -14.145 13.609 1.00 56.53 83 PRO A CA 1
ATOM 661 C C . PRO A 1 83 ? -1.442 -12.855 12.884 1.00 56.53 83 PRO A C 1
ATOM 663 O O . PRO A 1 83 ? -1.894 -12.596 11.771 1.00 56.53 83 PRO A O 1
ATOM 666 N N . SER A 1 84 ? -0.581 -12.061 13.528 1.00 56.88 84 SER A N 1
ATOM 667 C CA . SER A 1 84 ? -0.268 -10.677 13.145 1.00 56.88 84 SER A CA 1
ATOM 668 C C . SER A 1 84 ? 0.264 -10.509 11.720 1.00 56.88 84 SER A C 1
ATOM 670 O O . SER A 1 84 ? 0.128 -9.428 11.156 1.00 56.88 84 SER A O 1
ATOM 672 N N . CYS A 1 85 ? 0.853 -11.555 11.134 1.00 59.34 85 CYS A N 1
ATOM 673 C CA . CYS A 1 85 ? 1.322 -11.605 9.752 1.00 59.34 85 CYS A CA 1
ATOM 674 C C . CYS A 1 85 ? 1.304 -13.059 9.256 1.00 59.34 85 CYS A C 1
ATOM 676 O O . CYS A 1 85 ? 1.831 -13.953 9.921 1.00 59.34 85 CYS A O 1
ATOM 678 N N . VAL A 1 86 ? 0.767 -13.295 8.059 1.00 63.66 86 VAL A N 1
ATOM 679 C CA . VAL A 1 86 ? 0.889 -14.574 7.343 1.00 63.66 86 VAL A CA 1
ATOM 680 C C . VAL A 1 86 ? 1.554 -14.342 5.991 1.00 63.66 86 VAL A C 1
ATOM 682 O O . VAL A 1 86 ? 1.275 -13.355 5.315 1.00 63.66 86 VAL A O 1
ATOM 685 N N . ASN A 1 87 ? 2.443 -15.252 5.591 1.00 61.41 87 ASN A N 1
ATOM 686 C CA . ASN A 1 87 ? 2.954 -15.278 4.224 1.00 61.41 87 ASN A CA 1
ATOM 687 C C . ASN A 1 87 ? 1.835 -15.760 3.305 1.00 61.41 87 ASN A C 1
ATOM 689 O O . ASN A 1 87 ? 1.347 -16.879 3.458 1.00 61.41 87 ASN A O 1
ATOM 693 N N . THR A 1 88 ? 1.439 -14.920 2.358 1.00 62.31 88 THR A N 1
ATOM 694 C CA . THR A 1 88 ? 0.412 -15.240 1.365 1.00 62.31 88 THR A CA 1
ATOM 695 C C . THR A 1 88 ? 0.988 -15.036 -0.028 1.00 62.31 88 THR A C 1
ATOM 697 O O . THR A 1 88 ? 1.802 -14.138 -0.243 1.00 62.31 88 THR A O 1
ATOM 700 N N . ASP A 1 89 ? 0.590 -15.897 -0.962 1.00 66.12 89 ASP A N 1
ATOM 701 C CA . ASP A 1 89 ? 0.946 -15.777 -2.371 1.00 66.12 89 ASP A CA 1
ATOM 702 C C . ASP A 1 89 ? -0.137 -14.973 -3.103 1.00 66.12 89 ASP A C 1
ATOM 704 O O . ASP A 1 89 ? -1.226 -15.473 -3.390 1.00 66.12 89 ASP A O 1
ATOM 708 N N . TRP A 1 90 ? 0.180 -13.713 -3.404 1.00 66.88 90 TRP A N 1
ATOM 709 C CA . TRP A 1 90 ? -0.728 -12.780 -4.076 1.00 66.88 90 TRP A CA 1
ATOM 710 C C . TRP A 1 90 ? -0.621 -12.818 -5.606 1.00 66.88 90 TRP A C 1
ATOM 712 O O . TRP A 1 90 ? -1.359 -12.086 -6.268 1.00 66.88 90 TRP A O 1
ATOM 722 N N . THR A 1 91 ? 0.251 -13.655 -6.186 1.00 64.31 91 THR A N 1
ATOM 723 C CA . THR A 1 91 ? 0.532 -13.680 -7.636 1.00 64.31 91 THR A CA 1
ATOM 724 C C . THR A 1 91 ? -0.762 -13.812 -8.442 1.00 64.31 91 THR A C 1
ATOM 726 O O . THR A 1 91 ? -1.066 -13.000 -9.308 1.00 64.31 91 THR A O 1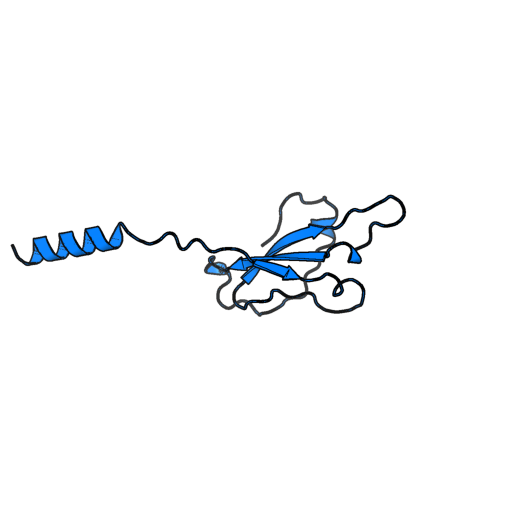
ATOM 729 N N . ARG A 1 92 ? -1.632 -14.758 -8.063 1.00 58.50 92 ARG A N 1
ATOM 730 C CA . ARG A 1 92 ? -2.890 -15.015 -8.790 1.00 58.50 92 ARG A CA 1
ATOM 731 C C . ARG A 1 92 ? -3.931 -13.901 -8.646 1.00 58.50 92 ARG A C 1
ATOM 733 O O . ARG A 1 92 ? -4.767 -13.741 -9.536 1.00 58.50 92 ARG A O 1
ATOM 740 N N . THR A 1 93 ? -3.904 -13.166 -7.537 1.00 58.31 93 THR A N 1
ATOM 741 C CA . THR A 1 93 ? -4.837 -12.067 -7.250 1.00 58.31 93 THR A CA 1
ATOM 742 C C . THR A 1 93 ? -4.417 -10.794 -7.978 1.00 58.31 93 THR A C 1
ATOM 744 O O . THR A 1 93 ? -5.259 -10.105 -8.552 1.00 58.31 93 THR A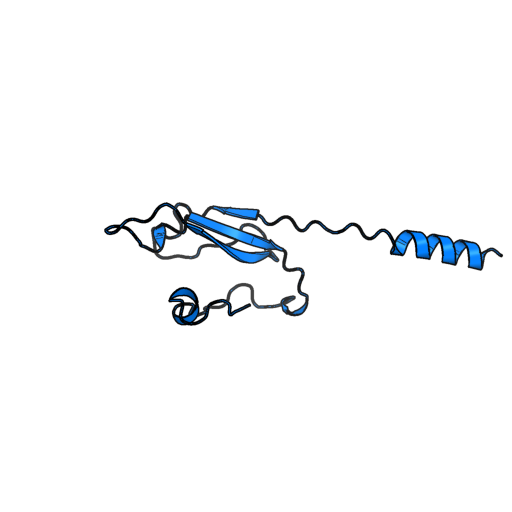 O 1
ATOM 747 N N . LEU A 1 94 ? -3.117 -10.495 -7.998 1.00 61.72 94 LEU A N 1
ATOM 748 C CA . LEU A 1 94 ? -2.584 -9.270 -8.594 1.00 61.72 94 LEU A CA 1
ATOM 749 C C . LEU A 1 94 ? -2.382 -9.368 -10.114 1.00 61.72 94 LEU A C 1
ATOM 751 O O . LEU A 1 94 ? -2.461 -8.344 -10.789 1.00 61.72 94 LEU A O 1
ATOM 755 N N . ASP A 1 95 ? -2.255 -10.575 -10.673 1.00 63.25 95 ASP A N 1
ATOM 756 C CA . ASP A 1 95 ? -2.169 -10.802 -12.127 1.00 63.25 95 ASP A CA 1
ATOM 757 C C . ASP A 1 95 ? -3.518 -10.637 -12.864 1.00 63.25 95 ASP A C 1
ATOM 759 O O . ASP A 1 95 ? -3.648 -10.947 -14.049 1.00 63.25 95 ASP A O 1
ATOM 763 N N . GLY A 1 96 ? -4.564 -10.159 -12.181 1.00 53.25 96 GLY A N 1
ATOM 764 C CA . GLY A 1 96 ? -5.855 -9.831 -12.795 1.00 53.25 96 GLY A CA 1
ATOM 765 C C . GLY A 1 96 ? -6.719 -11.037 -13.182 1.00 53.25 96 GLY A C 1
ATOM 766 O O . GLY A 1 96 ? -7.799 -10.850 -13.747 1.00 53.25 96 GLY A O 1
ATOM 767 N N . LEU A 1 97 ? -6.294 -12.262 -12.848 1.00 54.28 97 LEU A N 1
ATOM 768 C CA . LEU A 1 97 ? -7.075 -13.489 -13.054 1.00 54.28 97 LEU A CA 1
ATOM 769 C C . LEU A 1 97 ? -8.280 -13.588 -12.104 1.00 54.28 97 LEU A C 1
ATOM 771 O O . LEU A 1 97 ? -9.272 -14.229 -12.445 1.00 54.28 97 LEU A O 1
ATOM 775 N N . PHE A 1 98 ? -8.238 -12.904 -10.957 1.00 44.59 98 PHE A N 1
ATOM 776 C CA . PHE A 1 98 ? -9.363 -12.790 -10.031 1.00 44.59 98 PHE A CA 1
ATOM 777 C C . PHE A 1 98 ? -9.587 -11.326 -9.667 1.00 44.59 98 PHE A C 1
ATOM 779 O O . PHE A 1 98 ? -8.828 -10.724 -8.917 1.00 44.59 98 PHE A O 1
ATOM 786 N N . ARG A 1 99 ? -10.652 -10.734 -10.215 1.00 43.62 99 ARG A N 1
ATOM 787 C CA . ARG A 1 99 ? -10.919 -9.294 -10.101 1.00 43.62 99 ARG A CA 1
ATOM 788 C C . ARG A 1 99 ? -11.241 -8.785 -8.699 1.00 43.62 99 ARG A C 1
ATOM 790 O O . ARG A 1 99 ? -11.270 -7.576 -8.560 1.00 43.62 99 ARG A O 1
ATOM 797 N N . CYS A 1 100 ? -11.490 -9.633 -7.705 1.00 40.34 100 CYS A N 1
ATOM 798 C CA . CYS A 1 100 ? -11.735 -9.253 -6.307 1.00 40.34 100 CYS A CA 1
ATOM 799 C C . CYS A 1 100 ? -11.848 -10.539 -5.468 1.00 40.34 100 CYS A C 1
ATOM 801 O O . CYS A 1 100 ? -12.950 -11.006 -5.205 1.00 40.34 100 CYS A O 1
ATOM 803 N N . LEU A 1 101 ? -10.731 -11.153 -5.091 1.00 38.06 101 LEU A N 1
ATOM 804 C CA . LEU A 1 101 ? -10.634 -12.070 -3.948 1.00 38.06 101 LEU A CA 1
ATOM 805 C C . LEU A 1 101 ? -9.179 -11.947 -3.474 1.00 38.06 101 LEU A C 1
ATOM 807 O O . LEU A 1 101 ? -8.269 -12.126 -4.274 1.00 38.06 101 LEU A O 1
ATOM 811 N N . SER A 1 102 ? -8.892 -11.573 -2.235 1.00 36.44 102 SER A N 1
ATOM 812 C CA . SER A 1 102 ? -9.497 -12.145 -1.035 1.00 36.44 102 SER A CA 1
ATOM 813 C C . SER A 1 102 ? -9.017 -11.422 0.224 1.00 36.44 102 SER A C 1
ATOM 815 O O . SER A 1 102 ? -7.854 -11.032 0.270 1.00 36.44 102 SER A O 1
ATOM 817 N N . CYS A 1 103 ? -9.924 -11.412 1.210 1.00 38.66 103 CYS A N 1
ATOM 818 C CA . CYS A 1 103 ? -9.773 -11.135 2.645 1.00 38.66 103 CYS A CA 1
ATOM 819 C C . CYS A 1 103 ? -9.272 -9.743 3.034 1.00 38.66 103 CYS A C 1
ATOM 821 O O . CYS A 1 103 ? -8.051 -9.500 2.985 1.00 38.66 103 CYS A O 1
#

Sequence (103 aa):
MRFVFAILLISILVLCQPDVSLSCDRANWWSSFDRAGWSVCPKENTYLTGFWRNDPNLLNNGIHLLEEGKCCPASDARFDNQPSCVNTDWTRTLDGLFRCLSC

Foldseek 3Di:
DVVVVVVVVVVVVVVDDPPPPQDWDKFFQLCVQVDPDDGDDPDPQWDFPDFDFDDADPVGDDPSRRGITTITHNPDPVCVPDDRDDDDDCPCVVVCVNVDDDD

Secondary structure (DSSP, 8-state):
-HHHHHHHHHHHHHT-------PPEEEE-TTTTTSSS----SSSSEEEEEEE-----SS---GGG--EEEEEE---GGGTT--S------HHHHTTSSTT---

pLDDT: mean 75.19, std 16.4, range [36.44, 97.06]

Radius of gyration: 20.84 Å; chains: 1; bounding box: 59×23×57 Å